Protein AF-A0AA88J1E0-F1 (afdb_monomer)

Structure (mmCIF, N/CA/C/O backbone):
data_AF-A0AA88J1E0-F1
#
_entry.id   AF-A0AA88J1E0-F1
#
loop_
_atom_site.group_PDB
_atom_site.id
_atom_site.type_symbol
_atom_site.label_atom_id
_atom_site.label_alt_id
_atom_site.label_comp_id
_atom_site.label_asym_id
_atom_site.label_entity_id
_atom_site.label_seq_id
_atom_site.pdbx_PDB_ins_code
_atom_site.Cartn_x
_atom_site.Cartn_y
_atom_site.Cartn_z
_atom_site.occupancy
_atom_site.B_iso_or_equiv
_atom_site.auth_seq_id
_atom_site.auth_comp_id
_atom_site.auth_asym_id
_atom_site.auth_atom_id
_atom_site.pdbx_PDB_model_num
ATOM 1 N N . MET A 1 1 ? 2.832 0.614 3.273 1.00 58.69 1 MET A N 1
ATOM 2 C CA . MET A 1 1 ? 3.955 1.486 3.681 1.00 58.69 1 MET A CA 1
ATOM 3 C C . MET A 1 1 ? 5.310 0.876 3.362 1.00 58.69 1 MET A C 1
ATOM 5 O O . MET A 1 1 ? 5.961 1.464 2.529 1.00 58.69 1 MET A O 1
ATOM 9 N N . ALA A 1 2 ? 5.710 -0.305 3.855 1.00 73.25 2 ALA A N 1
ATOM 10 C CA . ALA A 1 2 ? 6.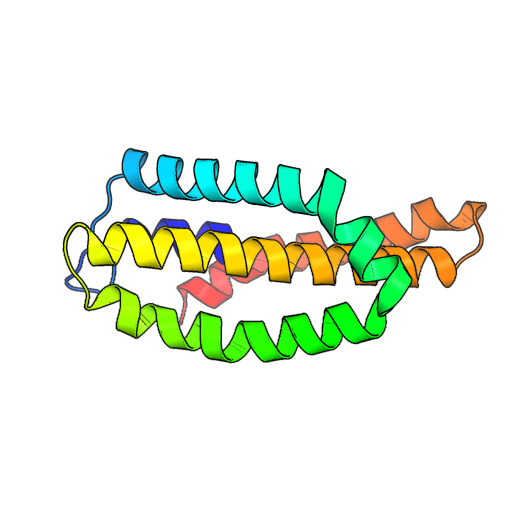950 -0.940 3.352 1.00 73.25 2 ALA A CA 1
ATOM 11 C C . ALA A 1 2 ? 6.954 -1.111 1.816 1.00 73.25 2 ALA A C 1
ATOM 13 O O . ALA A 1 2 ? 7.976 -0.946 1.165 1.00 73.25 2 ALA A O 1
ATOM 14 N N . TYR A 1 3 ? 5.771 -1.344 1.238 1.00 78.88 3 TYR A N 1
ATOM 15 C CA . TYR A 1 3 ? 5.568 -1.389 -0.206 1.00 78.88 3 TYR A CA 1
ATOM 16 C C . TYR A 1 3 ? 6.084 -0.151 -0.962 1.00 78.88 3 TYR A C 1
ATOM 18 O O . TYR A 1 3 ? 6.673 -0.349 -2.007 1.00 78.88 3 TYR A O 1
ATOM 26 N N . SER A 1 4 ? 5.906 1.092 -0.488 1.00 74.25 4 SER A N 1
ATOM 27 C CA . SER A 1 4 ? 6.342 2.276 -1.260 1.00 74.25 4 SER A CA 1
ATOM 28 C C . SER A 1 4 ? 7.863 2.379 -1.348 1.00 74.25 4 SER A C 1
ATOM 30 O O . SER A 1 4 ? 8.396 2.679 -2.413 1.00 74.25 4 SER A O 1
ATOM 32 N N . GLU A 1 5 ? 8.551 2.064 -0.251 1.00 78.75 5 GLU A N 1
ATOM 33 C CA . GLU A 1 5 ? 10.015 2.039 -0.196 1.00 78.75 5 GLU A CA 1
ATOM 34 C C . GLU A 1 5 ? 10.568 0.913 -1.077 1.00 78.75 5 GLU A C 1
ATOM 36 O O . GLU A 1 5 ? 11.393 1.147 -1.957 1.00 78.75 5 GLU A O 1
ATOM 41 N N . ILE A 1 6 ? 10.049 -0.308 -0.901 1.00 82.38 6 ILE A N 1
ATOM 42 C CA . ILE A 1 6 ? 10.498 -1.492 -1.646 1.00 82.38 6 ILE A CA 1
ATOM 43 C C . ILE A 1 6 ? 10.166 -1.357 -3.135 1.00 82.38 6 ILE A C 1
ATOM 45 O O . ILE A 1 6 ? 11.002 -1.676 -3.973 1.00 82.38 6 ILE A O 1
ATOM 49 N N . PHE A 1 7 ? 8.981 -0.847 -3.478 1.00 84.75 7 PHE A N 1
ATOM 50 C CA . PHE A 1 7 ? 8.582 -0.596 -4.862 1.00 84.75 7 PHE A CA 1
ATOM 51 C C . PHE A 1 7 ? 9.535 0.380 -5.543 1.00 84.75 7 PHE A C 1
ATOM 53 O O . PHE A 1 7 ? 9.981 0.107 -6.652 1.00 84.75 7 PHE A O 1
ATOM 60 N N . SER A 1 8 ? 9.879 1.485 -4.876 1.00 84.00 8 SER A N 1
ATOM 61 C CA . SER A 1 8 ? 10.786 2.488 -5.440 1.00 84.00 8 SER A CA 1
ATOM 62 C C . SER A 1 8 ? 12.183 1.906 -5.662 1.00 84.00 8 SER A C 1
ATOM 64 O O . SER A 1 8 ? 12.750 2.063 -6.741 1.00 84.00 8 SER A O 1
ATOM 66 N N . LEU A 1 9 ? 12.708 1.157 -4.685 1.00 85.56 9 LEU A N 1
ATOM 67 C CA . LEU A 1 9 ? 13.999 0.470 -4.806 1.00 85.56 9 LEU A CA 1
ATOM 68 C C . LEU A 1 9 ? 14.000 -0.567 -5.939 1.00 85.56 9 LEU A C 1
ATOM 70 O O . LEU A 1 9 ? 14.932 -0.620 -6.742 1.00 85.56 9 LEU A O 1
ATOM 74 N N . TRP A 1 10 ? 12.947 -1.376 -6.032 1.00 87.12 10 TRP A N 1
ATOM 75 C CA . TRP A 1 10 ? 12.804 -2.402 -7.061 1.00 87.12 10 TRP A CA 1
ATOM 76 C C . TRP A 1 10 ? 12.613 -1.807 -8.465 1.00 87.12 10 TRP A C 1
ATOM 78 O O . TRP A 1 10 ? 13.216 -2.286 -9.426 1.00 87.12 10 TRP A O 1
ATOM 88 N N . ALA A 1 11 ? 11.834 -0.733 -8.599 1.00 84.69 11 ALA A N 1
ATOM 89 C CA . ALA A 1 11 ? 11.588 -0.082 -9.882 1.00 84.69 11 ALA A CA 1
ATOM 90 C C . ALA A 1 11 ? 12.865 0.559 -10.455 1.00 84.69 11 ALA A C 1
ATOM 92 O O . ALA A 1 11 ? 13.149 0.402 -11.643 1.00 84.69 11 ALA A O 1
ATOM 93 N N . VAL A 1 12 ? 13.676 1.205 -9.610 1.00 8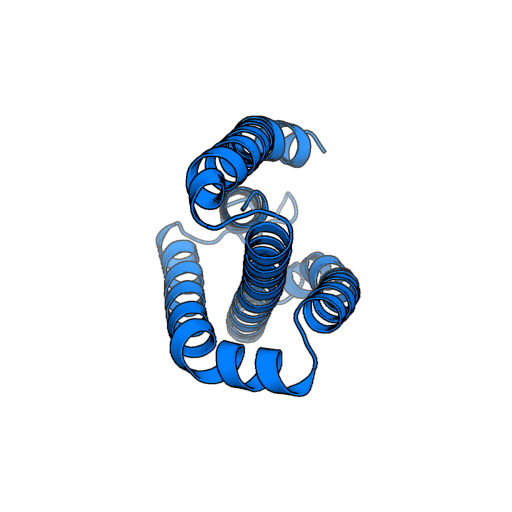6.44 12 VAL A N 1
ATOM 94 C CA . VAL A 1 12 ? 14.969 1.786 -10.020 1.00 86.44 12 VAL A CA 1
ATOM 95 C C . VAL A 1 12 ? 16.031 0.707 -10.282 1.00 86.44 12 VAL A C 1
ATOM 97 O O . VAL A 1 12 ? 16.963 0.920 -11.061 1.00 86.44 12 VAL A O 1
ATOM 100 N N . SER A 1 13 ? 15.904 -0.476 -9.672 1.00 84.56 13 SER A N 1
ATOM 101 C CA . SER A 1 13 ? 16.906 -1.540 -9.792 1.00 84.56 13 SER A CA 1
ATOM 102 C C . SER A 1 13 ? 17.117 -2.006 -11.244 1.00 84.56 13 SER A C 1
ATOM 104 O O . SER A 1 13 ? 16.161 -2.087 -12.022 1.00 84.56 13 SER A O 1
ATOM 106 N N . PRO A 1 14 ? 18.360 -2.361 -11.636 1.00 81.94 14 PRO A N 1
ATOM 107 C CA . PRO A 1 14 ? 18.648 -2.838 -12.982 1.00 81.94 14 PRO A CA 1
ATOM 108 C C . PRO A 1 14 ? 17.855 -4.093 -13.364 1.00 81.94 14 PRO A C 1
ATOM 110 O O . PRO A 1 14 ? 17.727 -5.017 -12.559 1.00 81.94 14 PRO A O 1
ATOM 113 N N . LYS A 1 15 ? 17.456 -4.207 -14.638 1.00 80.19 15 LYS A N 1
ATOM 114 C CA . LYS A 1 15 ? 16.804 -5.416 -15.188 1.00 80.19 15 LYS A CA 1
ATOM 115 C C . LYS A 1 15 ? 17.587 -6.710 -14.953 1.00 80.19 15 LYS A C 1
ATOM 117 O O . LYS A 1 15 ? 16.987 -7.767 -14.797 1.00 80.19 15 LYS A O 1
ATOM 122 N N . LYS A 1 16 ? 18.922 -6.633 -14.858 1.00 77.44 16 LYS A N 1
ATOM 123 C CA . LYS A 1 16 ? 19.793 -7.776 -14.518 1.00 77.44 16 LYS A CA 1
ATOM 124 C C . LYS A 1 16 ? 19.443 -8.416 -13.164 1.00 77.44 16 LYS A C 1
ATOM 126 O O . LYS A 1 16 ? 19.656 -9.610 -12.997 1.00 77.44 16 LYS A O 1
ATOM 131 N N . PHE A 1 17 ? 18.907 -7.635 -12.228 1.00 77.94 17 PHE A N 1
ATOM 132 C CA . PHE A 1 17 ? 18.480 -8.084 -10.901 1.00 77.94 17 PHE A CA 1
ATOM 133 C C . PHE A 1 17 ? 16.952 -8.247 -10.795 1.00 77.94 17 PHE A C 1
ATOM 135 O O . PHE A 1 17 ? 16.426 -8.348 -9.694 1.00 77.94 17 PHE A O 1
ATOM 142 N N . GLY A 1 18 ? 16.225 -8.253 -11.921 1.00 75.81 18 GLY A N 1
ATOM 143 C CA . GLY A 1 18 ? 14.761 -8.377 -11.938 1.00 75.81 18 GLY A CA 1
ATOM 144 C C . GLY A 1 18 ? 13.996 -7.084 -11.622 1.00 75.81 18 GLY A C 1
ATOM 145 O O . GLY A 1 18 ? 12.793 -7.146 -11.370 1.00 75.81 18 GLY A O 1
ATOM 146 N N . GLY A 1 19 ? 14.674 -5.930 -11.623 1.00 81.88 19 GLY A N 1
ATOM 147 C CA . GLY A 1 19 ? 14.050 -4.605 -11.523 1.00 81.88 19 GLY A CA 1
ATOM 148 C C . GLY A 1 19 ? 13.605 -4.043 -12.878 1.00 81.88 19 GLY A C 1
ATOM 149 O O . GLY A 1 19 ? 13.768 -4.685 -13.918 1.00 81.88 19 GLY A O 1
ATOM 150 N N . LEU A 1 20 ? 13.045 -2.831 -12.885 1.00 83.31 20 LEU A N 1
ATOM 151 C CA . LEU A 1 20 ? 12.488 -2.220 -14.102 1.00 83.31 20 LEU A CA 1
ATOM 152 C C . LEU A 1 20 ? 13.470 -1.304 -14.850 1.00 83.31 20 LEU A C 1
ATOM 154 O O . LEU A 1 20 ? 13.225 -0.979 -16.015 1.00 83.31 20 LEU A O 1
ATOM 158 N N . SER A 1 21 ? 14.597 -0.935 -14.229 1.00 84.44 21 SER A N 1
ATOM 159 C CA . SER A 1 21 ? 15.514 0.108 -14.718 1.00 84.44 21 SER A CA 1
ATOM 160 C C . SER A 1 21 ? 14.816 1.447 -14.986 1.00 84.44 21 SER A C 1
ATOM 162 O O . SER A 1 21 ? 15.143 2.127 -15.957 1.00 84.44 21 SER A O 1
ATOM 164 N N . PHE A 1 22 ? 13.834 1.808 -14.158 1.00 85.94 22 PHE A N 1
ATOM 165 C CA . PHE A 1 22 ? 13.145 3.095 -14.255 1.00 85.94 22 PHE A CA 1
ATOM 166 C C . PHE A 1 22 ? 14.020 4.234 -13.738 1.00 85.94 22 PHE A C 1
ATOM 168 O O . PHE A 1 22 ? 14.841 4.047 -12.834 1.00 85.94 22 PHE A O 1
ATOM 175 N N . SER A 1 23 ? 13.825 5.427 -14.298 1.00 88.19 23 SER A N 1
ATOM 176 C CA . SER A 1 23 ? 14.388 6.640 -13.717 1.00 88.19 23 SER A CA 1
ATOM 177 C C . SER A 1 23 ? 13.636 7.016 -12.435 1.00 88.19 23 SER A C 1
ATOM 179 O O . SER A 1 23 ? 12.513 6.572 -12.181 1.00 88.19 23 SER A O 1
ATOM 181 N N . THR A 1 24 ? 14.238 7.870 -11.611 1.00 86.44 24 THR A N 1
ATOM 182 C CA . THR A 1 24 ? 13.561 8.428 -10.431 1.00 86.44 24 THR A CA 1
ATOM 183 C C . THR A 1 24 ? 12.331 9.257 -10.805 1.00 86.44 24 THR A C 1
ATOM 185 O O . THR A 1 24 ? 11.390 9.338 -10.019 1.00 86.44 24 THR A O 1
ATOM 188 N N . GLU A 1 25 ? 12.326 9.845 -12.003 1.00 88.38 25 GLU A N 1
ATOM 189 C CA . GLU A 1 25 ? 11.205 10.616 -12.548 1.00 88.38 25 GLU A CA 1
ATOM 190 C C . GLU A 1 25 ? 10.023 9.696 -12.878 1.00 88.38 25 GLU A C 1
ATOM 192 O O . GLU A 1 25 ? 8.913 9.950 -12.413 1.00 88.38 25 GLU A O 1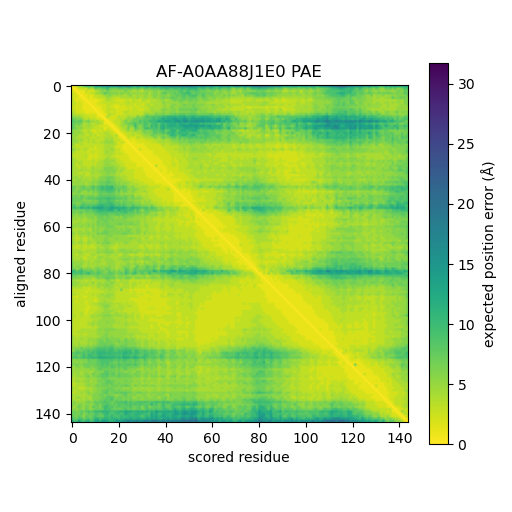
ATOM 197 N N . ASP A 1 26 ? 10.276 8.573 -13.560 1.00 87.31 26 ASP A N 1
ATOM 198 C CA . ASP A 1 26 ? 9.243 7.579 -13.898 1.00 87.31 26 ASP A CA 1
ATOM 199 C C . ASP A 1 26 ? 8.596 6.987 -12.634 1.00 87.31 26 ASP A C 1
ATOM 201 O O . ASP A 1 26 ? 7.381 6.811 -12.546 1.00 87.31 26 ASP A O 1
ATOM 205 N N . VAL A 1 27 ? 9.407 6.693 -11.612 1.00 87.69 27 VAL A N 1
ATOM 206 C CA . VAL A 1 27 ? 8.909 6.198 -10.319 1.00 87.69 27 VAL A CA 1
ATOM 207 C C . VAL A 1 27 ? 8.055 7.257 -9.624 1.00 87.69 27 VAL A C 1
ATOM 209 O O . VAL A 1 27 ? 6.988 6.940 -9.089 1.00 87.69 27 VAL A O 1
ATOM 212 N N . GLY A 1 28 ? 8.499 8.516 -9.664 1.00 88.19 28 GLY A N 1
ATOM 213 C CA . GLY A 1 28 ? 7.750 9.658 -9.151 1.00 88.19 28 GLY A CA 1
ATOM 214 C C . GLY A 1 28 ? 6.390 9.820 -9.832 1.00 88.19 28 GLY A C 1
ATOM 215 O O . GLY A 1 28 ? 5.394 10.036 -9.143 1.00 88.19 28 GLY A O 1
ATOM 216 N N . GLU A 1 29 ? 6.322 9.641 -11.152 1.00 90.56 29 GLU A N 1
ATOM 217 C CA . GLU A 1 29 ? 5.072 9.690 -11.915 1.00 90.56 29 GLU A CA 1
ATOM 218 C C . GLU A 1 29 ? 4.090 8.600 -11.457 1.00 90.56 29 GLU A C 1
ATOM 220 O O . GLU A 1 29 ? 2.944 8.899 -11.111 1.00 90.56 29 GLU A O 1
ATOM 225 N N . VAL A 1 30 ? 4.548 7.346 -11.356 1.00 89.56 30 VAL A N 1
ATOM 226 C CA . VAL A 1 30 ? 3.707 6.222 -10.904 1.00 89.56 30 VAL A CA 1
ATOM 227 C C . VAL A 1 30 ? 3.174 6.457 -9.488 1.00 89.56 30 VAL A C 1
ATOM 229 O O . VAL A 1 30 ? 1.997 6.205 -9.198 1.00 89.56 30 VAL A O 1
ATOM 232 N N . LEU A 1 31 ? 4.024 6.960 -8.589 1.00 88.69 31 LEU A N 1
ATOM 233 C CA . LEU A 1 31 ? 3.645 7.302 -7.218 1.00 88.69 31 LEU A CA 1
ATOM 234 C C . LEU A 1 31 ? 2.646 8.464 -7.177 1.00 88.69 31 LEU A C 1
ATOM 236 O O . LEU A 1 31 ? 1.692 8.403 -6.401 1.00 88.69 31 LEU A O 1
ATOM 240 N N . ALA A 1 32 ? 2.816 9.484 -8.020 1.00 91.31 32 ALA A N 1
ATOM 241 C CA . ALA A 1 32 ? 1.911 10.626 -8.103 1.00 91.31 32 ALA A CA 1
ATOM 242 C C . ALA A 1 32 ? 0.521 10.216 -8.612 1.00 91.31 32 ALA A C 1
ATOM 244 O O . ALA A 1 32 ? -0.485 10.553 -7.983 1.00 91.31 32 ALA A O 1
ATOM 245 N N . ILE A 1 33 ? 0.456 9.418 -9.686 1.00 90.25 33 ILE A N 1
ATOM 246 C CA . ILE A 1 33 ? -0.798 8.854 -10.214 1.00 90.25 33 ILE A CA 1
ATOM 247 C C . ILE A 1 33 ? -1.483 8.001 -9.141 1.00 90.25 33 ILE A C 1
ATOM 249 O O . ILE A 1 33 ? -2.680 8.149 -8.880 1.00 90.25 33 ILE A O 1
ATOM 253 N N . SER A 1 34 ? -0.711 7.145 -8.464 1.00 89.75 34 SER A N 1
ATOM 254 C CA . SER A 1 34 ? -1.210 6.307 -7.369 1.00 89.75 34 SER A CA 1
ATOM 255 C C . SER A 1 34 ? -1.743 7.137 -6.199 1.00 89.75 34 SER A C 1
ATOM 257 O O . SER A 1 34 ? -2.799 6.818 -5.651 1.00 89.75 34 SER A O 1
ATOM 259 N N . GLY A 1 35 ? -1.046 8.213 -5.833 1.00 89.31 35 GLY A N 1
ATOM 260 C CA . GLY A 1 35 ? -1.446 9.137 -4.776 1.00 89.31 35 GLY A CA 1
ATOM 261 C C . GLY A 1 35 ? -2.740 9.874 -5.111 1.00 89.31 35 GLY A C 1
ATOM 262 O O . GLY A 1 35 ? -3.652 9.913 -4.286 1.00 89.31 35 GLY A O 1
ATOM 263 N N . PHE A 1 36 ? -2.868 10.388 -6.335 1.00 90.69 36 PHE A N 1
ATOM 264 C CA . PHE A 1 36 ? -4.096 11.037 -6.791 1.00 90.69 36 PHE A CA 1
ATOM 265 C C . PHE A 1 36 ? -5.284 10.065 -6.814 1.00 90.69 36 PHE A C 1
ATOM 267 O O . PHE A 1 36 ? -6.348 10.373 -6.276 1.00 90.69 36 PHE A O 1
ATOM 274 N N . GLY A 1 37 ? -5.095 8.857 -7.359 1.00 88.94 37 GLY A N 1
ATOM 275 C CA . GLY A 1 37 ? -6.131 7.821 -7.363 1.00 88.94 37 GLY A CA 1
ATOM 276 C C . GLY A 1 37 ? -6.581 7.435 -5.951 1.00 88.94 37 GLY A C 1
ATOM 277 O O . GLY A 1 37 ? -7.774 7.269 -5.693 1.00 88.94 37 GLY A O 1
ATOM 278 N N . LEU A 1 38 ? -5.636 7.364 -5.011 1.00 89.75 38 LEU A N 1
ATOM 279 C CA . LEU A 1 38 ? -5.924 7.114 -3.604 1.00 89.75 38 LEU A CA 1
ATOM 280 C C . LEU A 1 38 ? -6.739 8.246 -2.965 1.00 89.75 38 LEU A C 1
ATOM 282 O O . LEU A 1 38 ? -7.685 7.952 -2.238 1.00 89.75 38 LEU A O 1
ATOM 286 N N . LEU A 1 39 ? -6.424 9.513 -3.251 1.00 90.56 39 LEU A N 1
ATOM 287 C CA . LEU A 1 39 ? -7.196 10.655 -2.749 1.00 90.56 39 LEU A CA 1
ATOM 288 C C . LEU A 1 39 ? -8.656 10.589 -3.209 1.00 90.56 39 LEU A C 1
ATOM 290 O O . LEU A 1 39 ? -9.565 10.664 -2.384 1.00 90.56 39 LEU A O 1
ATOM 294 N N . VAL A 1 40 ? -8.887 10.369 -4.507 1.00 90.38 40 VAL A N 1
ATOM 295 C CA . VAL A 1 40 ? -10.243 10.253 -5.069 1.00 90.38 40 VAL A CA 1
ATOM 296 C C . VAL A 1 40 ? -10.999 9.081 -4.441 1.00 90.38 40 VAL A C 1
ATOM 298 O O . VAL A 1 40 ? -12.148 9.228 -4.017 1.00 90.38 40 VAL A O 1
ATOM 301 N N . PHE A 1 41 ? -10.352 7.917 -4.332 1.00 90.38 41 PHE A N 1
ATOM 302 C CA . PHE A 1 41 ? -10.961 6.740 -3.722 1.00 90.38 41 PHE A CA 1
ATOM 303 C C . PHE A 1 41 ? -11.344 6.985 -2.258 1.00 90.38 41 PHE A C 1
ATOM 305 O O . PHE A 1 41 ? -12.464 6.676 -1.856 1.00 90.38 41 PHE A O 1
ATOM 312 N N . GLN A 1 42 ? -10.441 7.560 -1.466 1.00 87.06 42 GLN A N 1
ATOM 313 C CA . GLN A 1 42 ? -10.647 7.747 -0.035 1.00 87.06 42 GLN A CA 1
ATOM 314 C C . GLN A 1 42 ? -11.719 8.800 0.266 1.00 87.06 42 GLN A C 1
ATOM 316 O O . GLN A 1 42 ? -12.532 8.606 1.168 1.00 87.06 42 GLN A O 1
ATOM 321 N N . SER A 1 43 ? -11.736 9.906 -0.483 1.00 86.88 43 SER A N 1
ATOM 322 C CA . SER A 1 43 ? -12.701 10.989 -0.279 1.00 86.88 43 SER A CA 1
ATOM 323 C C . SER A 1 43 ? -14.100 10.626 -0.764 1.00 86.88 43 SER A C 1
ATOM 325 O O . SER A 1 43 ? -15.081 10.991 -0.118 1.00 86.88 43 SER A O 1
ATOM 327 N N . CYS A 1 44 ? -14.205 9.914 -1.889 1.00 90.19 44 CYS A N 1
ATOM 328 C CA . CYS A 1 44 ? -15.492 9.635 -2.513 1.00 90.19 44 CYS A CA 1
ATOM 329 C C . CYS A 1 44 ? -15.958 8.206 -2.257 1.00 90.19 44 CYS A C 1
ATOM 331 O O . CYS A 1 44 ? -17.022 8.030 -1.686 1.00 90.19 44 CYS A O 1
ATOM 333 N N . LEU A 1 45 ? -15.198 7.187 -2.664 1.00 87.12 45 LEU A N 1
ATOM 334 C CA . LEU A 1 45 ? -15.680 5.802 -2.742 1.00 87.12 45 LEU A CA 1
ATOM 335 C C . LEU A 1 45 ? -15.662 5.063 -1.401 1.00 87.12 45 LEU A C 1
ATOM 337 O O . LEU A 1 45 ? -16.628 4.371 -1.075 1.00 87.12 45 LEU A O 1
ATOM 341 N N . TYR A 1 46 ? -14.593 5.207 -0.617 1.00 87.81 46 TYR A N 1
ATOM 342 C CA . TYR A 1 46 ? -14.410 4.449 0.621 1.00 87.81 46 TYR A CA 1
ATOM 343 C C . TYR A 1 46 ? -15.582 4.598 1.617 1.0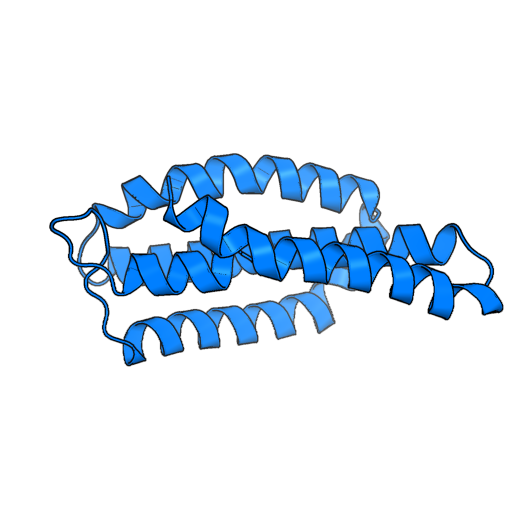0 87.81 46 TYR A C 1
ATOM 345 O O . TYR A 1 46 ? -16.053 3.570 2.106 1.00 87.81 46 TYR A O 1
ATOM 353 N N . PRO A 1 47 ? -16.134 5.804 1.882 1.00 87.56 47 PRO A N 1
ATOM 354 C CA . PRO A 1 47 ? -17.281 5.959 2.779 1.00 87.56 47 PRO A CA 1
ATOM 355 C C . PRO A 1 47 ? -18.533 5.209 2.309 1.00 87.56 47 PRO A C 1
ATOM 357 O O . PRO A 1 47 ? -19.265 4.667 3.136 1.00 87.56 47 PRO A O 1
ATOM 360 N N . TYR A 1 48 ? -18.793 5.152 0.997 1.00 88.44 48 TYR A N 1
ATOM 361 C CA . TYR A 1 48 ? -19.931 4.393 0.466 1.00 88.44 48 TYR A CA 1
ATOM 362 C C . TYR A 1 48 ? -19.715 2.890 0.634 1.00 88.44 48 TYR A C 1
ATOM 364 O O . TYR A 1 48 ? -20.615 2.189 1.093 1.00 88.44 48 TYR A O 1
ATOM 372 N N . VAL A 1 49 ? -18.517 2.396 0.309 1.00 86.44 49 VAL A N 1
ATOM 373 C CA . VAL A 1 49 ? -18.190 0.968 0.428 1.00 86.44 49 VAL A CA 1
ATOM 374 C C . VAL A 1 49 ? -18.212 0.522 1.896 1.00 86.44 49 VAL A C 1
ATOM 376 O O . VAL A 1 49 ? -18.769 -0.532 2.203 1.00 86.44 49 VAL A O 1
ATOM 379 N N . GLU A 1 50 ? -17.681 1.332 2.820 1.00 89.62 50 GLU A N 1
ATOM 380 C CA . GLU A 1 50 ? -17.701 1.040 4.263 1.00 89.62 50 GLU A CA 1
ATOM 381 C C . GLU A 1 50 ? -19.116 0.941 4.817 1.00 89.62 50 GLU A C 1
ATOM 383 O O . GLU A 1 50 ? -19.402 -0.006 5.548 1.00 89.62 50 GLU A O 1
ATOM 388 N N . ARG A 1 51 ? -20.024 1.830 4.404 1.00 87.12 51 ARG A N 1
ATOM 389 C CA . ARG A 1 51 ? -21.429 1.777 4.829 1.00 87.12 51 ARG A CA 1
ATOM 390 C C . ARG A 1 51 ? -22.165 0.534 4.334 1.00 87.12 51 ARG A C 1
ATOM 392 O O . ARG A 1 51 ? -23.074 0.073 5.016 1.00 87.12 51 ARG A O 1
ATOM 399 N N . LEU A 1 52 ? -21.798 0.007 3.166 1.00 88.75 52 LEU A N 1
ATOM 400 C CA . LEU A 1 52 ? -22.460 -1.155 2.567 1.00 88.75 52 LEU A CA 1
ATOM 401 C C . LEU A 1 52 ? -21.951 -2.486 3.129 1.00 88.75 52 LEU A C 1
ATOM 403 O O . LEU A 1 52 ? -22.745 -3.390 3.372 1.00 88.75 52 LEU A O 1
ATOM 407 N N . VAL A 1 53 ? -20.634 -2.627 3.303 1.00 86.75 53 VAL A N 1
ATOM 408 C CA . VAL A 1 53 ? -19.995 -3.932 3.569 1.00 86.75 53 VAL A CA 1
ATOM 409 C C . VAL A 1 53 ? -19.358 -4.003 4.965 1.00 86.75 53 VAL A C 1
ATOM 411 O O . VAL A 1 53 ? -19.095 -5.086 5.491 1.00 86.75 53 VAL A O 1
ATOM 414 N N . GLY A 1 54 ? -19.118 -2.853 5.595 1.00 89.25 54 GLY A N 1
ATOM 415 C CA . GLY A 1 54 ? -18.467 -2.745 6.893 1.00 89.25 54 GLY A CA 1
ATOM 416 C C . GLY A 1 54 ? -16.936 -2.899 6.844 1.00 89.25 54 GLY A C 1
ATOM 417 O O . GLY A 1 54 ? -16.370 -3.515 5.934 1.00 89.25 54 GLY A O 1
ATOM 418 N N . PRO A 1 55 ? -16.224 -2.383 7.863 1.00 88.38 55 PRO A N 1
ATOM 419 C CA . PRO A 1 55 ? -14.761 -2.289 7.855 1.00 88.38 55 PRO A CA 1
ATOM 420 C C . PRO A 1 55 ? -14.052 -3.651 7.946 1.00 88.38 55 PRO A C 1
ATOM 422 O O . PRO A 1 55 ? -12.965 -3.823 7.390 1.00 88.38 55 PRO A O 1
ATOM 425 N N . ILE A 1 56 ? -14.660 -4.643 8.608 1.00 89.94 56 ILE A N 1
ATOM 426 C CA . ILE A 1 56 ? -14.082 -5.992 8.756 1.00 89.94 56 ILE A CA 1
ATOM 427 C C . ILE A 1 56 ? -14.039 -6.711 7.407 1.00 89.94 56 ILE A C 1
ATOM 429 O O . ILE A 1 56 ? -13.008 -7.273 7.036 1.00 89.94 56 ILE A O 1
ATOM 433 N N . MET A 1 57 ? -15.147 -6.694 6.663 1.00 89.75 57 MET A N 1
ATOM 434 C CA . MET A 1 57 ? -15.239 -7.414 5.395 1.00 89.75 57 MET A CA 1
ATOM 435 C C . MET A 1 57 ? -14.360 -6.764 4.324 1.00 89.75 57 MET A C 1
ATOM 437 O O . MET A 1 57 ? -13.650 -7.474 3.618 1.00 89.75 57 MET A O 1
ATOM 441 N N . ILE A 1 58 ? -14.314 -5.426 4.274 1.00 89.69 58 ILE A N 1
ATOM 442 C CA . ILE A 1 58 ? -13.381 -4.683 3.411 1.00 89.69 58 ILE A CA 1
ATOM 443 C C . ILE A 1 58 ? -11.937 -5.086 3.701 1.00 89.69 58 ILE A C 1
ATOM 445 O O . ILE A 1 58 ? -11.174 -5.349 2.774 1.00 89.69 58 ILE A O 1
ATOM 449 N N . SER A 1 59 ? -11.569 -5.191 4.980 1.00 89.19 59 SER A N 1
ATOM 450 C CA . SER A 1 59 ? -10.209 -5.571 5.368 1.00 89.19 59 SER A CA 1
ATOM 451 C C . SER A 1 59 ? -9.874 -7.008 4.950 1.00 89.19 59 SER A C 1
ATOM 453 O O . SER A 1 59 ? -8.783 -7.265 4.442 1.00 89.19 59 SER A O 1
ATOM 455 N N . ARG A 1 60 ? -10.823 -7.944 5.101 1.00 90.38 60 ARG A N 1
ATOM 456 C CA . ARG A 1 60 ? -1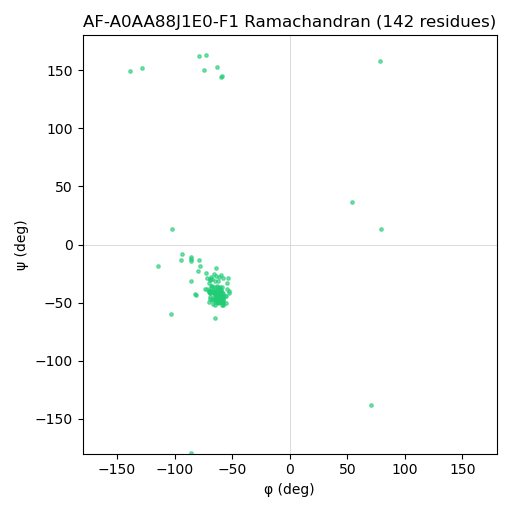0.666 -9.347 4.677 1.00 90.38 60 ARG A CA 1
ATOM 457 C C . ARG A 1 60 ? -10.530 -9.479 3.163 1.00 90.38 60 ARG A C 1
ATOM 459 O O . ARG A 1 60 ? -9.563 -10.072 2.695 1.00 90.38 60 ARG A O 1
ATOM 466 N N . ILE A 1 61 ? -11.461 -8.895 2.407 1.00 90.06 61 ILE A N 1
ATOM 467 C CA . ILE A 1 61 ? -11.433 -8.903 0.938 1.00 90.06 61 ILE A CA 1
ATOM 468 C C . ILE A 1 61 ? -10.145 -8.234 0.444 1.00 90.06 61 ILE A C 1
ATOM 470 O O . ILE A 1 61 ? -9.442 -8.790 -0.396 1.00 90.06 61 ILE A O 1
ATOM 474 N N . GLY A 1 62 ? -9.792 -7.079 1.015 1.00 89.81 62 GLY A N 1
ATOM 475 C CA . GLY A 1 62 ? -8.583 -6.346 0.659 1.00 89.81 62 GLY A CA 1
ATOM 476 C C . GLY A 1 62 ? -7.302 -7.146 0.894 1.00 89.81 62 GLY A C 1
ATOM 477 O O . GLY A 1 62 ? -6.391 -7.109 0.063 1.00 89.81 62 GLY A O 1
ATOM 478 N N . GLY A 1 63 ? -7.248 -7.906 1.991 1.00 88.62 63 GLY A N 1
ATOM 479 C CA . GLY A 1 63 ? -6.153 -8.825 2.288 1.00 88.62 63 GLY A CA 1
ATOM 480 C C . GLY A 1 63 ? -6.051 -9.952 1.262 1.00 88.62 63 GLY A C 1
ATOM 481 O O . GLY A 1 63 ? -4.981 -10.160 0.696 1.00 88.62 63 GLY A O 1
ATOM 482 N N . VAL A 1 64 ? -7.169 -10.620 0.960 1.00 93.44 64 VAL A N 1
ATOM 483 C CA . VAL A 1 64 ? -7.209 -11.729 -0.008 1.00 93.44 64 VAL A CA 1
ATOM 484 C C . VAL A 1 64 ? -6.821 -11.265 -1.410 1.00 93.44 64 VAL A C 1
ATOM 486 O O . VAL A 1 64 ? -6.003 -11.920 -2.042 1.00 93.44 64 VAL A O 1
ATOM 489 N N . ILE A 1 65 ? -7.335 -10.124 -1.883 1.00 92.19 65 ILE A N 1
ATOM 490 C CA . ILE A 1 65 ? -7.012 -9.579 -3.216 1.00 92.19 65 ILE A CA 1
ATOM 491 C C . ILE A 1 65 ? -5.560 -9.079 -3.287 1.00 92.19 65 ILE A C 1
ATOM 493 O O . ILE A 1 65 ? -4.931 -9.147 -4.343 1.00 92.19 65 ILE A O 1
ATOM 497 N N . SER A 1 66 ? -4.989 -8.611 -2.172 1.00 89.88 66 SER A N 1
ATOM 498 C CA . SER A 1 66 ? -3.593 -8.154 -2.155 1.00 89.88 66 SER A CA 1
ATOM 499 C C . SER A 1 66 ? -2.595 -9.281 -2.446 1.00 89.88 66 SER A C 1
ATOM 501 O O . SER A 1 66 ? -1.523 -8.989 -2.967 1.00 89.88 66 SER A O 1
ATOM 503 N N . ILE A 1 67 ? -2.929 -10.543 -2.148 1.00 90.56 67 ILE A N 1
ATOM 504 C CA . ILE A 1 67 ? -2.051 -11.701 -2.388 1.00 90.56 67 ILE A CA 1
ATOM 505 C C . ILE A 1 67 ? -1.792 -11.920 -3.890 1.00 90.56 67 ILE A C 1
ATOM 507 O O . ILE A 1 67 ? -0.643 -11.758 -4.302 1.00 90.56 67 ILE A O 1
ATOM 511 N N . PRO A 1 68 ? -2.802 -12.218 -4.738 1.00 92.25 68 PRO A N 1
ATOM 512 C CA . PRO A 1 68 ? -2.580 -12.419 -6.168 1.00 92.25 68 PRO A CA 1
ATOM 513 C C . PRO A 1 68 ? -2.046 -11.154 -6.841 1.00 92.25 68 PRO A C 1
ATOM 515 O O . PRO A 1 68 ? -1.246 -11.248 -7.769 1.00 92.25 68 PRO A O 1
ATOM 518 N N . LEU A 1 69 ? -2.427 -9.969 -6.347 1.00 91.06 69 LEU A N 1
ATOM 519 C CA . LEU A 1 69 ? -1.889 -8.713 -6.850 1.00 91.06 69 LEU A CA 1
ATOM 520 C C . LEU A 1 69 ? -0.375 -8.630 -6.635 1.00 91.06 69 LEU A C 1
ATOM 522 O O . LEU A 1 69 ? 0.343 -8.356 -7.589 1.00 91.06 69 LEU A O 1
ATOM 526 N N . LEU A 1 70 ? 0.128 -8.901 -5.427 1.00 88.50 70 LEU A N 1
ATOM 527 C CA . LEU A 1 70 ? 1.570 -8.903 -5.153 1.00 88.50 70 LEU A CA 1
ATOM 528 C C . LEU A 1 70 ? 2.296 -10.016 -5.919 1.00 88.50 70 LEU A C 1
ATOM 530 O O . LEU A 1 70 ? 3.363 -9.773 -6.476 1.00 88.50 70 LEU A O 1
ATOM 534 N N . SER A 1 71 ? 1.689 -11.199 -6.039 1.00 87.94 71 SER A N 1
ATOM 535 C CA . SER A 1 71 ? 2.231 -12.292 -6.855 1.00 87.94 71 SER A CA 1
ATOM 536 C C . SER A 1 71 ? 2.303 -11.958 -8.349 1.00 87.94 71 SER A C 1
ATOM 538 O O . SER A 1 71 ? 3.077 -12.588 -9.061 1.00 87.94 71 SER A O 1
ATOM 540 N N . SER A 1 72 ? 1.537 -10.973 -8.833 1.00 89.75 72 SER A N 1
ATOM 541 C CA . SER A 1 72 ? 1.573 -10.545 -10.237 1.00 89.75 72 SER A CA 1
ATOM 542 C C . SER A 1 72 ? 2.777 -9.656 -10.591 1.00 89.75 72 SER A C 1
ATOM 544 O O . SER A 1 72 ? 3.135 -9.575 -11.764 1.00 89.75 72 SER A O 1
ATOM 546 N N . TYR A 1 73 ? 3.454 -9.038 -9.611 1.00 86.25 73 TYR A N 1
ATOM 547 C CA . TYR A 1 73 ? 4.553 -8.082 -9.857 1.00 86.25 73 TYR A CA 1
ATOM 548 C C . TYR A 1 73 ? 5.735 -8.666 -10.645 1.00 86.25 73 TYR A C 1
ATOM 550 O O . TYR A 1 73 ? 6.178 -8.005 -11.586 1.00 86.25 73 TYR A O 1
ATOM 558 N N . PRO A 1 74 ? 6.219 -9.893 -10.362 1.00 85.50 74 PRO A N 1
ATOM 559 C CA . PRO A 1 74 ? 7.256 -10.524 -11.177 1.00 85.50 74 PRO A CA 1
ATOM 560 C C . PRO A 1 74 ? 6.848 -10.692 -12.645 1.00 85.50 74 PRO A C 1
ATOM 562 O O . PRO A 1 74 ? 7.665 -10.492 -13.535 1.00 85.50 74 PRO A O 1
ATOM 565 N N . PHE A 1 75 ? 5.576 -11.001 -12.916 1.00 85.69 75 PHE A N 1
ATOM 566 C CA . PHE A 1 75 ? 5.066 -11.136 -14.284 1.00 85.69 75 PHE A CA 1
ATOM 567 C C . PHE A 1 75 ? 4.946 -9.780 -14.979 1.00 85.69 75 PHE A C 1
ATOM 569 O O . PHE A 1 75 ? 5.267 -9.665 -16.159 1.00 85.69 75 PHE A O 1
ATOM 576 N N . ILE A 1 76 ? 4.538 -8.738 -14.246 1.00 86.12 76 ILE A N 1
ATOM 577 C CA . ILE A 1 76 ? 4.530 -7.363 -14.761 1.00 86.12 76 ILE A CA 1
ATOM 578 C C . ILE A 1 76 ? 5.955 -6.946 -15.144 1.00 86.12 76 ILE A C 1
ATOM 580 O O . ILE A 1 76 ? 6.139 -6.348 -16.198 1.00 86.12 76 ILE A O 1
ATOM 584 N N . ALA A 1 77 ? 6.966 -7.340 -14.362 1.00 83.88 77 ALA A N 1
ATOM 585 C CA . ALA A 1 77 ? 8.379 -7.067 -14.639 1.00 83.88 77 ALA A CA 1
ATOM 586 C C . ALA A 1 77 ? 8.888 -7.645 -15.970 1.00 83.88 77 ALA A C 1
ATOM 588 O O . ALA A 1 77 ? 9.845 -7.127 -16.542 1.00 83.88 77 ALA A O 1
ATOM 589 N N . MET A 1 78 ? 8.259 -8.716 -16.466 1.00 84.62 78 MET A N 1
ATOM 590 C CA . MET A 1 78 ? 8.615 -9.348 -17.741 1.00 84.62 78 MET A CA 1
ATOM 591 C C . MET A 1 78 ? 8.073 -8.585 -18.958 1.00 84.62 78 MET A C 1
ATOM 593 O O . MET A 1 78 ? 8.478 -8.864 -20.086 1.00 84.62 78 MET A O 1
ATOM 597 N N . LEU A 1 79 ? 7.153 -7.639 -18.755 1.00 85.69 79 LEU A N 1
ATOM 598 C CA . LEU A 1 79 ? 6.610 -6.799 -19.819 1.00 85.69 79 LEU A CA 1
ATOM 599 C C . LEU A 1 79 ? 7.582 -5.666 -20.179 1.00 85.69 79 LEU A C 1
ATOM 601 O O . LEU A 1 79 ? 8.473 -5.293 -19.417 1.00 85.69 79 LEU A O 1
ATOM 605 N N . SER A 1 80 ? 7.379 -5.061 -21.348 1.00 84.38 80 SER A N 1
ATOM 606 C CA . SER A 1 80 ? 8.205 -3.950 -21.829 1.00 84.38 80 SER A CA 1
ATOM 607 C C . SER A 1 80 ? 7.375 -2.856 -22.491 1.00 84.38 80 SER A C 1
ATOM 609 O O . SER A 1 80 ? 6.359 -3.138 -23.122 1.00 84.38 80 SER A O 1
ATOM 611 N N . GLY A 1 81 ? 7.841 -1.609 -22.405 1.00 86.00 81 GLY A N 1
ATOM 612 C CA . GLY A 1 81 ? 7.211 -0.469 -23.074 1.00 86.00 81 GLY A CA 1
ATOM 613 C C . GLY A 1 81 ? 5.872 -0.074 -22.446 1.00 86.00 81 GLY A C 1
ATOM 614 O O . GLY A 1 81 ? 5.730 -0.053 -21.225 1.00 86.00 81 GLY A O 1
ATOM 615 N N . VAL A 1 82 ? 4.884 0.241 -23.287 1.00 84.62 82 VAL A N 1
ATOM 616 C CA . VAL A 1 82 ? 3.587 0.800 -22.858 1.00 84.62 82 VAL A CA 1
ATOM 617 C C . VAL A 1 82 ? 2.794 -0.168 -21.978 1.00 84.62 82 VAL A C 1
ATOM 619 O O . VAL A 1 82 ? 2.156 0.262 -21.020 1.00 84.62 82 VAL A O 1
ATOM 622 N N . SER A 1 83 ? 2.849 -1.476 -22.253 1.00 85.75 83 SER A N 1
ATOM 623 C CA . SER A 1 83 ? 2.140 -2.466 -21.435 1.00 85.75 83 SER A CA 1
ATOM 624 C C . SER A 1 83 ? 2.687 -2.502 -20.009 1.00 85.75 83 SER A C 1
ATOM 626 O O . SER A 1 83 ? 1.906 -2.502 -19.064 1.00 85.75 83 SER A O 1
ATOM 628 N N . LEU A 1 84 ? 4.014 -2.461 -19.842 1.00 87.12 84 LEU A N 1
ATOM 629 C CA . LEU A 1 84 ? 4.644 -2.385 -18.523 1.00 87.12 84 LEU A CA 1
ATOM 630 C C . LEU A 1 84 ? 4.169 -1.140 -17.767 1.00 87.12 84 LEU A C 1
ATOM 632 O O . LEU A 1 84 ? 3.705 -1.262 -16.637 1.00 87.12 84 LEU A O 1
ATOM 636 N N . TRP A 1 85 ? 4.241 0.032 -18.405 1.00 86.25 85 TRP A N 1
ATOM 637 C CA . TRP A 1 85 ? 3.829 1.300 -17.797 1.00 86.25 85 TRP A CA 1
ATOM 638 C C . TRP A 1 85 ? 2.346 1.293 -17.392 1.00 86.25 85 TRP A C 1
ATOM 640 O O . TRP A 1 85 ? 1.994 1.744 -16.303 1.00 86.25 85 TRP A O 1
ATOM 650 N N . LEU A 1 86 ? 1.466 0.716 -18.214 1.00 88.12 86 LEU A N 1
ATOM 651 C CA . LEU A 1 86 ? 0.037 0.637 -17.914 1.00 88.12 86 LEU A CA 1
ATOM 652 C C . LEU A 1 86 ? -0.262 -0.329 -16.758 1.00 88.12 86 LEU A C 1
ATOM 654 O O . LEU A 1 86 ? -0.958 0.036 -15.808 1.00 88.12 86 LEU A O 1
ATOM 658 N N . PHE A 1 87 ? 0.281 -1.549 -16.805 1.00 90.69 87 PHE A N 1
ATOM 659 C CA . PHE A 1 87 ? 0.037 -2.551 -15.766 1.00 90.69 87 PHE A CA 1
ATOM 660 C C . PHE A 1 87 ? 0.676 -2.170 -14.432 1.00 90.69 87 PHE A C 1
ATOM 662 O O . PHE A 1 87 ? 0.067 -2.422 -13.394 1.00 90.69 87 PHE A O 1
ATOM 669 N N . ILE A 1 88 ? 1.850 -1.531 -14.433 1.00 90.62 88 ILE A N 1
ATOM 670 C CA . ILE A 1 88 ? 2.500 -1.120 -13.186 1.00 90.62 88 ILE A CA 1
ATOM 671 C C . ILE A 1 88 ? 1.745 0.017 -12.497 1.00 90.62 88 ILE A C 1
ATOM 673 O O . ILE A 1 88 ? 1.548 -0.034 -11.284 1.00 90.62 88 ILE A O 1
ATOM 677 N N . ASN A 1 89 ? 1.238 0.990 -13.262 1.00 90.44 89 ASN A N 1
ATOM 678 C CA . ASN A 1 89 ? 0.389 2.051 -12.726 1.00 90.44 89 ASN A CA 1
ATOM 679 C C . ASN A 1 89 ? -0.910 1.481 -12.152 1.00 90.44 89 ASN A C 1
ATOM 681 O O . ASN A 1 89 ? -1.265 1.779 -11.011 1.00 90.44 89 ASN A O 1
ATOM 685 N N . LEU A 1 90 ? -1.586 0.603 -12.899 1.00 90.19 90 LEU A N 1
ATOM 686 C CA . LEU A 1 90 ? -2.816 -0.036 -12.435 1.00 90.19 90 LEU A CA 1
ATOM 687 C C . LEU A 1 90 ? -2.578 -0.864 -11.165 1.00 90.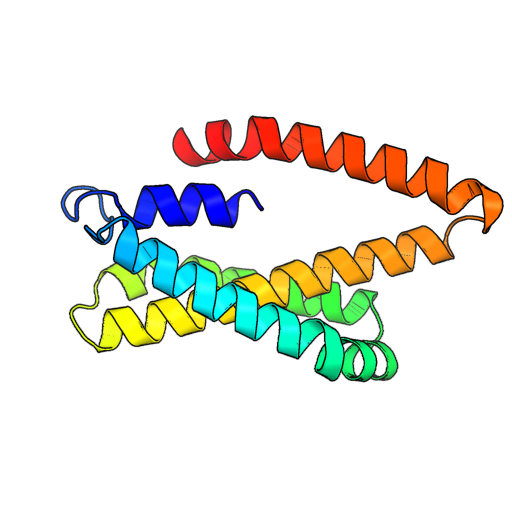19 90 LEU A C 1
ATOM 689 O O . LEU A 1 90 ? -3.310 -0.721 -10.183 1.00 90.19 90 LEU A O 1
ATOM 693 N N . ALA A 1 91 ? -1.534 -1.695 -11.156 1.00 91.94 91 ALA A N 1
ATOM 694 C CA . ALA A 1 91 ? -1.190 -2.530 -10.014 1.00 91.94 91 ALA A CA 1
ATOM 695 C C . ALA A 1 91 ? -0.812 -1.690 -8.787 1.00 91.94 91 ALA A C 1
ATOM 697 O O . ALA A 1 91 ? -1.227 -2.021 -7.671 1.00 91.94 91 ALA A O 1
ATOM 698 N N . SER A 1 92 ? -0.080 -0.589 -8.982 1.00 90.88 92 SER A N 1
ATOM 699 C CA . SER A 1 92 ? 0.296 0.332 -7.909 1.00 90.88 92 SER A CA 1
ATOM 700 C C . SER A 1 92 ? -0.927 1.042 -7.323 1.00 90.88 92 SER A C 1
ATOM 702 O O . SER A 1 92 ? -1.110 1.036 -6.101 1.00 90.88 92 SER A O 1
ATOM 704 N N . VAL A 1 93 ? -1.817 1.584 -8.163 1.00 91.81 93 VAL A N 1
ATOM 705 C CA . VAL A 1 93 ? -3.075 2.213 -7.723 1.00 91.81 93 VAL A CA 1
ATOM 706 C C . VAL A 1 93 ? -3.916 1.209 -6.937 1.00 91.81 93 VAL A C 1
ATOM 708 O O . VAL A 1 93 ? -4.294 1.482 -5.796 1.00 91.81 93 VAL A O 1
ATOM 711 N N . MET A 1 94 ? -4.153 0.017 -7.496 1.00 91.50 94 MET A N 1
ATOM 712 C CA . MET A 1 94 ? -4.923 -1.032 -6.823 1.00 91.50 94 MET A CA 1
ATOM 713 C C . MET A 1 94 ? -4.295 -1.411 -5.482 1.00 91.50 94 MET A C 1
ATOM 715 O O . MET A 1 94 ? -4.994 -1.491 -4.471 1.00 91.50 94 MET A O 1
ATOM 719 N N . LYS A 1 95 ? -2.971 -1.595 -5.423 1.00 91.44 95 LYS A N 1
ATOM 720 C CA . LYS A 1 95 ? -2.301 -1.989 -4.180 1.00 91.44 95 LYS A CA 1
ATOM 721 C C . LYS A 1 95 ? -2.434 -0.924 -3.094 1.00 91.44 95 LYS A C 1
ATOM 723 O O . LYS A 1 95 ? -2.628 -1.285 -1.923 1.00 91.44 95 LYS A O 1
ATOM 728 N N . ASN A 1 96 ? -2.333 0.350 -3.470 1.00 90.69 96 ASN A N 1
ATOM 729 C CA . ASN A 1 96 ? -2.496 1.488 -2.569 1.00 90.69 96 ASN A CA 1
ATOM 730 C C . ASN A 1 96 ? -3.940 1.599 -2.063 1.00 90.69 96 ASN A C 1
ATOM 732 O O . ASN A 1 96 ? -4.141 1.692 -0.852 1.00 90.69 96 ASN A O 1
ATOM 736 N N . VAL A 1 97 ? -4.933 1.470 -2.948 1.00 90.69 97 VAL A N 1
ATOM 737 C CA . VAL A 1 97 ? -6.366 1.462 -2.601 1.00 90.69 97 VAL A CA 1
ATOM 738 C C . VAL A 1 97 ? -6.704 0.338 -1.615 1.00 90.69 97 VAL A C 1
ATOM 740 O O . VAL A 1 97 ? -7.343 0.575 -0.588 1.00 90.69 97 VAL A O 1
ATOM 743 N N . LEU A 1 98 ? -6.227 -0.885 -1.862 1.00 90.81 98 LEU A N 1
ATOM 744 C CA . LEU A 1 98 ? -6.447 -2.007 -0.942 1.00 90.81 98 LEU A CA 1
ATOM 745 C C . LEU A 1 98 ? -5.758 -1.761 0.407 1.00 90.81 98 LEU A C 1
ATOM 747 O O . LEU A 1 98 ? -6.342 -2.008 1.460 1.00 90.81 98 LEU A O 1
ATOM 751 N N . SER A 1 99 ? -4.527 -1.237 0.390 1.00 90.50 99 SER A N 1
ATOM 752 C CA . SER A 1 99 ? -3.773 -0.963 1.617 1.00 90.50 99 SER A CA 1
ATOM 753 C C . SER A 1 99 ? -4.444 0.099 2.485 1.00 90.50 99 SER A C 1
ATOM 755 O O . SER A 1 99 ? -4.547 -0.095 3.695 1.00 90.50 99 SER A O 1
ATOM 757 N N . ILE A 1 100 ? -4.881 1.217 1.898 1.00 90.31 100 ILE A N 1
ATOM 758 C CA . ILE A 1 100 ? -5.505 2.304 2.659 1.00 90.31 100 ILE A CA 1
ATOM 759 C C . ILE A 1 100 ? -6.879 1.900 3.181 1.00 90.31 100 ILE A C 1
ATOM 761 O O . ILE A 1 100 ? -7.235 2.273 4.297 1.00 90.31 100 ILE A O 1
ATOM 765 N N . SER A 1 101 ? -7.606 1.068 2.430 1.00 90.62 101 SER A N 1
ATOM 766 C CA . SER A 1 101 ? -8.896 0.532 2.858 1.00 90.62 101 SER A CA 1
ATOM 767 C C . SER A 1 101 ? -8.762 -0.307 4.129 1.00 90.62 101 SER A C 1
ATOM 769 O O . SER A 1 101 ? -9.519 -0.116 5.076 1.00 90.62 101 SER A O 1
ATOM 771 N N . ILE A 1 102 ? -7.756 -1.189 4.185 1.00 90.44 102 ILE A N 1
ATOM 772 C CA . ILE A 1 102 ? -7.467 -2.003 5.375 1.00 90.44 102 ILE A CA 1
ATOM 773 C C . ILE A 1 102 ? -7.073 -1.107 6.554 1.00 90.44 102 ILE A C 1
ATOM 775 O O . ILE A 1 102 ? -7.632 -1.234 7.639 1.00 90.44 102 ILE A O 1
ATOM 779 N N . ILE A 1 103 ? -6.133 -0.177 6.347 1.00 90.44 103 ILE A N 1
ATOM 780 C CA . ILE A 1 103 ? -5.648 0.718 7.412 1.00 90.44 103 ILE A CA 1
ATOM 781 C C . ILE A 1 103 ? -6.800 1.548 7.985 1.00 90.44 103 ILE A C 1
ATOM 783 O O . ILE A 1 103 ? -6.953 1.653 9.200 1.00 90.44 103 ILE A O 1
ATOM 78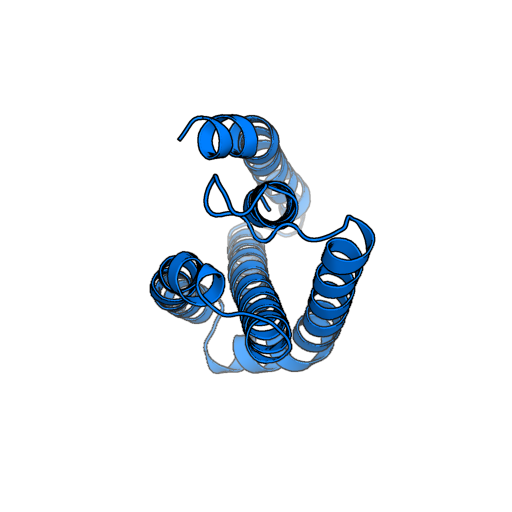7 N N . THR A 1 104 ? -7.642 2.101 7.116 1.00 90.94 104 THR A N 1
ATOM 788 C CA . THR A 1 104 ? -8.791 2.910 7.528 1.00 90.94 104 THR A CA 1
ATOM 789 C C . THR A 1 104 ? -9.829 2.061 8.258 1.00 90.94 104 THR A C 1
ATOM 791 O O . THR A 1 104 ? -10.357 2.487 9.284 1.00 90.94 104 THR A O 1
ATOM 794 N N . GLY A 1 105 ? -10.084 0.837 7.787 1.00 90.88 105 GLY A N 1
ATOM 795 C CA . GLY A 1 105 ? -10.961 -0.120 8.457 1.00 90.88 105 GLY A CA 1
ATOM 796 C C . GLY A 1 105 ? -10.487 -0.439 9.875 1.00 90.88 105 GLY A C 1
ATOM 797 O O . GLY A 1 105 ? -11.287 -0.417 10.810 1.00 90.88 105 GLY A O 1
ATOM 798 N N . LEU A 1 106 ? -9.181 -0.652 10.057 1.00 91.19 106 LEU A N 1
ATOM 799 C CA . LEU A 1 106 ? -8.571 -0.885 11.368 1.00 91.19 106 LEU A CA 1
ATOM 800 C C . LEU A 1 106 ? -8.707 0.331 12.294 1.00 91.19 106 LEU A C 1
ATOM 802 O O . LEU A 1 106 ? -9.106 0.163 13.445 1.00 91.19 106 LEU A O 1
ATOM 806 N N . PHE A 1 107 ? -8.471 1.550 11.796 1.00 90.94 107 PHE A N 1
ATOM 807 C CA . PHE A 1 107 ? -8.686 2.769 12.586 1.00 90.94 107 PHE A CA 1
ATOM 808 C C . PHE A 1 107 ? -10.145 2.937 13.021 1.00 90.94 107 PHE A C 1
ATOM 810 O O . PHE A 1 107 ? -10.408 3.330 14.156 1.00 90.94 107 PHE A O 1
ATOM 817 N N . LEU A 1 108 ? -11.109 2.634 12.147 1.00 91.38 108 LEU A N 1
ATOM 818 C CA . LEU A 1 108 ? -12.529 2.688 12.502 1.00 91.38 108 LEU A CA 1
ATOM 819 C C . LEU A 1 108 ? -12.873 1.676 13.597 1.00 91.38 108 LEU A C 1
ATOM 821 O O . LEU A 1 108 ? -13.565 2.026 14.550 1.00 91.38 108 LEU A O 1
ATOM 825 N N . LEU A 1 109 ? -12.376 0.443 13.484 1.00 91.62 109 LEU A N 1
ATOM 826 C CA . LEU A 1 109 ? -12.590 -0.598 14.491 1.00 91.62 109 LEU A CA 1
ATOM 827 C C . LEU A 1 109 ? -11.982 -0.213 15.840 1.00 91.62 109 LEU A C 1
ATOM 829 O O . LEU A 1 109 ? -12.652 -0.318 16.863 1.00 91.62 109 LEU A O 1
ATOM 833 N N . GLN A 1 110 ? -10.756 0.301 15.835 1.00 91.94 110 GLN A N 1
ATOM 834 C CA . GLN A 1 110 ? -10.074 0.744 17.042 1.00 91.94 110 GLN A CA 1
ATOM 835 C C . GLN A 1 110 ? -10.808 1.903 17.726 1.00 91.94 110 GLN A C 1
ATOM 837 O O . GLN A 1 110 ? -11.042 1.856 18.928 1.00 91.94 110 GLN A O 1
ATOM 842 N N . ASN A 1 111 ? -11.238 2.912 16.963 1.00 92.50 111 ASN A N 1
ATOM 843 C CA . ASN A 1 111 ? -11.999 4.041 17.504 1.00 92.50 111 ASN A CA 1
ATOM 844 C C . ASN A 1 111 ? -13.390 3.638 18.028 1.00 92.50 111 ASN A C 1
ATOM 846 O O . ASN A 1 111 ? -13.937 4.342 18.875 1.00 92.50 111 ASN A O 1
ATOM 850 N N . ARG A 1 112 ? -13.976 2.542 17.521 1.00 91.62 112 ARG A N 1
ATOM 851 C CA . ARG A 1 112 ? -15.230 1.964 18.039 1.00 91.62 112 ARG A CA 1
ATOM 852 C C . ARG A 1 11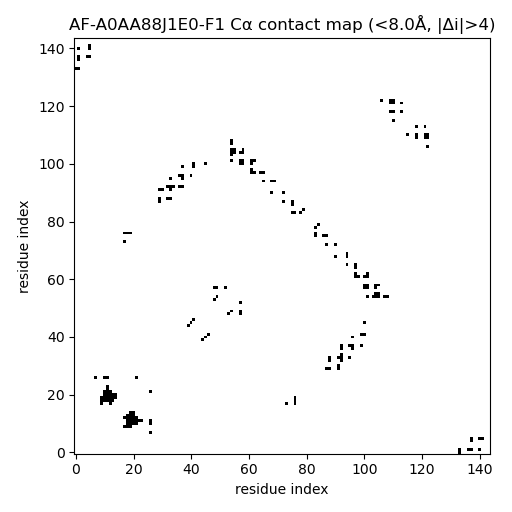2 ? -15.017 1.118 19.299 1.00 91.62 112 ARG A C 1
ATOM 854 O O . ARG A 1 112 ? -15.968 0.931 20.044 1.00 91.62 112 ARG A O 1
ATOM 861 N N . ALA A 1 113 ? -13.807 0.607 19.522 1.00 91.50 113 ALA A N 1
ATOM 862 C CA . ALA A 1 113 ? -13.476 -0.255 20.656 1.00 91.50 113 ALA A CA 1
ATOM 863 C C . ALA A 1 113 ? -13.096 0.512 21.935 1.00 91.50 113 ALA A C 1
ATOM 865 O O . ALA A 1 113 ? -12.977 -0.108 22.987 1.00 91.50 113 ALA A O 1
ATOM 866 N N . VAL A 1 114 ? -12.883 1.829 21.848 1.00 93.81 114 VAL A N 1
ATOM 867 C CA . VAL A 1 114 ? -12.483 2.679 22.979 1.00 93.81 114 VAL A CA 1
ATOM 868 C C . VAL A 1 114 ? -13.394 3.895 23.110 1.00 93.81 114 VAL A C 1
ATOM 870 O O . VAL A 1 114 ? -13.920 4.408 22.114 1.00 93.81 114 VAL A O 1
ATOM 873 N N . ASP A 1 115 ? -13.527 4.393 24.336 1.00 94.12 115 ASP A N 1
ATOM 874 C CA . ASP A 1 115 ? -14.265 5.620 24.616 1.00 94.12 115 ASP A CA 1
ATOM 875 C C . ASP A 1 115 ? -13.617 6.837 23.949 1.00 94.12 115 ASP A C 1
ATOM 877 O O . ASP A 1 115 ? -12.407 6.884 23.701 1.00 94.12 115 ASP A O 1
ATOM 881 N N . GLN A 1 116 ? -14.436 7.849 23.647 1.00 91.44 116 GLN A N 1
ATOM 882 C CA . GLN A 1 116 ? -14.035 9.035 22.882 1.00 91.44 116 GLN A CA 1
ATOM 883 C C . GLN A 1 116 ? -12.785 9.723 23.455 1.00 91.44 116 GLN A C 1
ATOM 885 O O . GLN A 1 116 ? -11.922 10.152 22.689 1.00 91.44 116 GLN A O 1
ATOM 890 N N . GLU A 1 117 ? -12.678 9.802 24.782 1.00 95.25 117 GLU A N 1
ATOM 891 C CA . GLU A 1 117 ? -11.553 10.416 25.498 1.00 95.25 117 GLU A CA 1
ATOM 892 C C . GLU A 1 117 ? -10.241 9.624 25.358 1.00 95.25 117 GLU A C 1
ATOM 894 O O . GLU A 1 117 ? -9.157 10.206 25.352 1.00 95.25 117 GLU A O 1
ATOM 899 N N . GLN A 1 118 ? -10.326 8.306 25.154 1.00 92.31 118 GLN A N 1
ATOM 900 C CA . GLN A 1 118 ? -9.171 7.414 25.033 1.00 92.31 118 GLN A CA 1
ATOM 901 C C . GLN A 1 118 ? -8.726 7.186 23.583 1.00 92.31 118 GLN A C 1
ATOM 903 O O . GLN A 1 118 ? -7.651 6.627 23.351 1.00 92.31 118 GLN A O 1
ATOM 908 N N . ARG A 1 119 ? -9.496 7.650 22.585 1.00 92.06 119 ARG A N 1
ATOM 909 C CA . ARG A 1 119 ? -9.162 7.487 21.154 1.00 92.06 119 ARG A CA 1
ATOM 910 C C . ARG A 1 119 ? -7.775 8.016 20.806 1.00 92.06 119 ARG A C 1
ATOM 912 O O . ARG A 1 119 ? -7.065 7.392 20.021 1.00 92.06 119 ARG A O 1
ATOM 919 N N . GLY A 1 120 ? -7.373 9.139 21.404 1.00 91.44 120 GLY A N 1
ATOM 920 C CA . GLY A 1 120 ? -6.044 9.721 21.205 1.00 91.44 120 GLY A CA 1
ATOM 921 C C . GLY A 1 120 ? -4.926 8.794 21.687 1.00 91.44 120 GLY A C 1
ATOM 922 O O . GLY A 1 120 ? -4.008 8.493 20.926 1.00 91.44 120 GLY A O 1
ATOM 923 N N . ALA A 1 121 ? -5.041 8.281 22.915 1.00 93.44 121 ALA A N 1
ATOM 924 C CA . ALA A 1 121 ? -4.068 7.356 23.493 1.00 93.44 121 ALA A CA 1
ATOM 925 C C . ALA A 1 121 ? -4.005 6.036 22.711 1.00 93.44 121 ALA A C 1
ATOM 927 O O . ALA A 1 121 ? -2.919 5.583 22.349 1.00 93.44 121 ALA A O 1
ATOM 928 N N . ALA A 1 122 ? -5.164 5.461 22.371 1.00 91.75 122 ALA A N 1
ATOM 929 C CA . ALA A 1 122 ? -5.240 4.238 21.583 1.00 91.75 122 ALA A CA 1
ATOM 930 C C . ALA A 1 122 ? -4.558 4.413 20.215 1.00 91.75 122 ALA A C 1
ATOM 932 O O . ALA A 1 122 ? -3.689 3.620 19.842 1.00 91.75 122 ALA A O 1
ATOM 933 N N . ASN A 1 123 ? -4.919 5.460 19.461 1.00 93.38 123 ASN A N 1
ATOM 934 C CA . ASN A 1 123 ? -4.317 5.728 18.151 1.00 93.38 123 ASN A CA 1
ATOM 935 C C . ASN A 1 123 ? -2.816 6.015 18.270 1.00 93.38 123 ASN A C 1
ATOM 937 O O . ASN A 1 123 ? -2.052 5.565 17.420 1.00 93.38 123 ASN A O 1
ATOM 941 N N . GLY A 1 124 ? -2.380 6.682 19.343 1.00 92.75 124 GLY A N 1
ATOM 942 C CA . GLY A 1 124 ? -0.965 6.890 19.649 1.00 92.75 124 GLY A CA 1
ATOM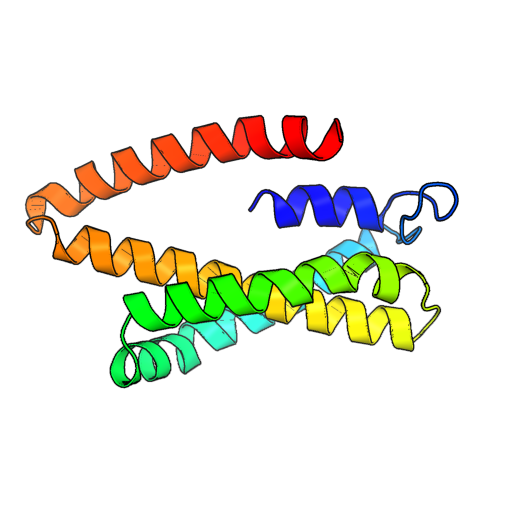 943 C C . GLY A 1 124 ? -0.196 5.575 19.794 1.00 92.75 124 GLY A C 1
ATOM 944 O O . GLY A 1 124 ? 0.822 5.387 19.133 1.00 92.75 124 GLY A O 1
ATOM 945 N N . ILE A 1 125 ? -0.711 4.627 20.583 1.00 93.44 125 ILE A N 1
ATOM 946 C CA . ILE A 1 125 ? -0.096 3.298 20.755 1.00 93.44 125 ILE A CA 1
ATOM 947 C C . ILE A 1 125 ? -0.014 2.557 19.413 1.00 93.44 125 ILE A C 1
ATOM 949 O O . ILE A 1 125 ? 1.047 2.044 19.048 1.00 93.44 125 ILE A O 1
ATOM 953 N N . ALA A 1 126 ? -1.108 2.545 18.646 1.00 91.06 126 ALA A N 1
ATOM 954 C CA . ALA A 1 126 ? -1.146 1.899 17.336 1.00 91.06 126 ALA A CA 1
ATOM 955 C C . ALA A 1 126 ? -0.142 2.522 16.348 1.00 91.06 126 ALA A C 1
ATOM 957 O O . ALA A 1 126 ? 0.571 1.803 15.643 1.00 91.06 126 ALA A O 1
ATOM 958 N N . MET A 1 127 ? -0.035 3.853 16.327 1.00 91.25 127 MET A N 1
ATOM 959 C CA . MET A 1 127 ? 0.907 4.581 15.471 1.00 91.25 127 MET A CA 1
ATOM 960 C C . MET A 1 127 ? 2.365 4.349 15.871 1.00 91.25 127 MET A C 1
ATOM 962 O O . MET A 1 127 ? 3.218 4.230 14.989 1.00 91.25 127 MET A O 1
ATOM 966 N N . THR A 1 128 ? 2.659 4.220 17.166 1.00 92.50 128 THR A N 1
ATOM 967 C CA . THR A 1 128 ? 3.993 3.845 17.655 1.00 92.50 128 THR A CA 1
ATOM 968 C C . THR A 1 128 ? 4.381 2.455 17.158 1.00 92.50 128 THR A C 1
ATOM 970 O O . THR A 1 128 ? 5.438 2.298 16.544 1.00 92.50 128 THR A O 1
ATOM 973 N N . GLY A 1 129 ? 3.500 1.462 17.331 1.00 90.06 129 GLY A N 1
ATOM 974 C CA . GLY A 1 129 ? 3.730 0.107 16.824 1.00 90.06 129 GLY A CA 1
ATOM 975 C C . GLY A 1 129 ? 3.937 0.089 15.308 1.00 90.06 129 GLY A C 1
ATOM 976 O O . GLY A 1 129 ? 4.920 -0.462 14.815 1.00 90.06 129 GLY A O 1
ATOM 977 N N . MET A 1 130 ? 3.069 0.774 14.555 1.00 88.69 130 MET A N 1
ATOM 978 C CA . MET A 1 130 ? 3.216 0.908 13.104 1.00 88.69 130 MET A CA 1
ATOM 979 C C . MET A 1 130 ? 4.560 1.539 12.714 1.00 88.69 130 MET A C 1
ATOM 981 O O . MET A 1 130 ? 5.185 1.089 11.756 1.00 88.69 130 MET A O 1
ATOM 985 N N . SER A 1 131 ? 5.011 2.573 13.425 1.00 88.31 131 SER A N 1
ATOM 986 C CA . SER A 1 131 ? 6.262 3.279 13.115 1.00 88.31 131 SER A CA 1
ATOM 987 C C . SER A 1 131 ? 7.496 2.413 13.363 1.00 88.31 131 SER A C 1
ATOM 989 O O . SER A 1 131 ? 8.412 2.423 12.544 1.00 88.31 131 SER A O 1
ATOM 991 N N . LEU A 1 132 ? 7.482 1.586 14.411 1.00 89.44 132 LEU A N 1
ATOM 992 C CA . LEU A 1 132 ? 8.520 0.580 14.644 1.00 89.44 132 LEU A CA 1
ATOM 993 C C . LEU A 1 132 ? 8.625 -0.391 13.454 1.00 89.44 132 LEU A C 1
ATOM 995 O O . LEU A 1 132 ? 9.703 -0.593 12.897 1.00 89.44 132 LEU A O 1
ATOM 999 N N . PHE A 1 133 ? 7.492 -0.938 13.001 1.00 86.38 133 PHE A N 1
ATOM 1000 C CA . PHE A 1 133 ? 7.472 -1.834 11.842 1.00 86.38 133 PHE A CA 1
ATOM 1001 C C . PHE A 1 133 ? 7.825 -1.130 10.530 1.00 86.38 133 PHE A C 1
ATOM 1003 O O . PHE A 1 133 ? 8.396 -1.757 9.643 1.00 86.38 133 PHE A O 1
ATOM 1010 N N . LYS A 1 134 ? 7.532 0.167 10.386 1.00 83.00 134 LYS A N 1
ATOM 1011 C CA . LYS A 1 134 ? 7.999 0.960 9.239 1.00 83.00 134 LYS A CA 1
ATOM 1012 C C . LYS A 1 134 ? 9.514 1.112 9.218 1.00 83.00 134 LYS A C 1
ATOM 1014 O O . LYS A 1 134 ? 10.074 1.101 8.133 1.00 83.00 134 LYS A O 1
ATOM 1019 N N . ALA A 1 135 ? 10.153 1.252 10.377 1.00 84.75 135 ALA A N 1
ATOM 1020 C CA . ALA A 1 135 ? 11.605 1.366 10.457 1.00 84.75 135 ALA A CA 1
ATOM 1021 C C . ALA A 1 135 ? 12.297 0.040 10.096 1.00 84.75 135 ALA A C 1
ATOM 1023 O O . ALA A 1 135 ? 13.282 0.031 9.366 1.00 84.75 135 ALA A O 1
ATOM 1024 N N . ILE A 1 136 ? 11.757 -1.086 10.570 1.00 85.06 136 ILE A N 1
ATOM 1025 C CA . ILE A 1 136 ? 12.371 -2.414 10.391 1.00 85.06 136 ILE A CA 1
ATOM 1026 C C . ILE A 1 136 ? 11.972 -3.060 9.051 1.00 85.06 136 ILE A C 1
ATOM 1028 O O . ILE A 1 136 ? 12.748 -3.804 8.454 1.00 85.06 136 ILE A O 1
ATOM 1032 N N . GLY A 1 137 ? 10.767 -2.774 8.557 1.00 80.38 137 GLY A N 1
ATOM 1033 C CA . GLY A 1 137 ? 10.171 -3.423 7.387 1.00 80.38 137 GLY A CA 1
ATOM 1034 C C . GLY A 1 137 ? 11.018 -3.354 6.110 1.00 80.38 137 GLY A C 1
ATOM 1035 O O . GLY A 1 137 ? 11.237 -4.402 5.508 1.00 80.38 137 GLY A O 1
ATOM 1036 N N . PRO A 1 138 ? 11.523 -2.176 5.693 1.00 79.50 138 PRO A N 1
ATOM 1037 C CA . PRO A 1 138 ? 12.396 -2.059 4.525 1.00 79.50 138 PRO A CA 1
ATOM 1038 C C . PRO A 1 138 ? 13.707 -2.836 4.674 1.00 79.50 138 PRO A C 1
ATOM 1040 O O . PRO A 1 138 ? 14.147 -3.456 3.713 1.00 79.50 138 PRO A O 1
ATOM 1043 N N . ALA A 1 139 ? 14.298 -2.865 5.874 1.00 80.12 139 ALA A N 1
ATOM 1044 C CA . ALA A 1 139 ? 15.524 -3.622 6.129 1.00 80.12 139 ALA A CA 1
ATOM 1045 C C . ALA A 1 139 ? 15.296 -5.136 5.991 1.00 80.12 139 ALA A C 1
ATOM 1047 O O . ALA A 1 139 ? 16.102 -5.823 5.375 1.00 80.12 139 ALA A O 1
ATOM 1048 N N . GLY A 1 140 ? 14.175 -5.651 6.509 1.00 76.81 140 GLY A N 1
ATOM 1049 C CA . GLY A 1 140 ? 13.808 -7.059 6.337 1.00 76.81 140 GLY A CA 1
ATOM 1050 C C . GLY A 1 140 ? 13.431 -7.407 4.895 1.00 76.81 140 GLY A C 1
ATOM 1051 O O . GLY A 1 140 ? 13.847 -8.439 4.385 1.00 76.81 140 GLY A O 1
ATOM 1052 N N . GLY A 1 141 ? 12.668 -6.538 4.226 1.00 71.88 141 GLY A N 1
ATOM 1053 C CA . GLY A 1 141 ? 12.225 -6.754 2.848 1.00 71.88 141 GLY A CA 1
ATOM 1054 C C . GLY A 1 141 ? 13.329 -6.609 1.802 1.00 71.88 141 GLY A C 1
ATOM 1055 O O . GLY A 1 141 ? 13.240 -7.252 0.769 1.00 71.88 141 GLY A O 1
ATOM 1056 N N . GLY A 1 142 ? 14.350 -5.786 2.057 1.00 66.19 142 GLY A N 1
ATOM 1057 C CA . GLY A 1 142 ? 15.511 -5.637 1.173 1.00 66.19 142 GLY A CA 1
ATOM 1058 C C . GLY A 1 142 ? 16.630 -6.656 1.414 1.00 66.19 142 GLY A C 1
ATOM 1059 O O . GLY A 1 142 ? 17.546 -6.736 0.603 1.00 66.19 142 GLY A O 1
ATOM 1060 N N . ALA A 1 143 ? 16.589 -7.404 2.524 1.00 69.69 143 ALA A N 1
ATOM 1061 C CA . ALA A 1 143 ? 17.548 -8.473 2.819 1.00 69.69 143 ALA A CA 1
ATOM 1062 C C . ALA A 1 143 ? 17.168 -9.832 2.197 1.00 69.69 143 ALA A C 1
ATOM 1064 O O . ALA A 1 143 ? 18.004 -10.737 2.177 1.00 69.69 143 ALA A O 1
ATOM 1065 N N . LEU A 1 144 ? 15.920 -9.976 1.740 1.00 58.81 144 LEU A N 1
ATOM 1066 C CA . LEU A 1 144 ? 15.381 -11.140 1.027 1.00 58.81 144 LEU A CA 1
ATOM 1067 C C . LEU A 1 144 ? 15.421 -10.904 -0.485 1.00 58.81 144 LEU A C 1
ATOM 1069 O O . LEU A 1 144 ? 15.641 -11.900 -1.208 1.00 58.81 144 LEU A O 1
#

Mean predicted aligned error: 5.07 Å

pLDDT: mean 87.23, std 5.99, range [58.69, 95.25]

Secondary structure (DSSP, 8-state):
-HHHHHHHHHHHS-GGGT-----HHHHHHHHHHHHHHHHHIIIIIHHHHHHHH-HHHHHHHHHHHHHHHHHHHHHHHT--THHHHHHHHHHHHHHHHHHHHHHHHHHHHHHHHS-GGGHHHHHHHHHHHHHHHHHHHHHHHH--

Solvent-accessible surface area (backbone atoms only — not comparable to full-atom values): 7742 Å² total; per-residue (Å²): 110,48,59,60,58,49,47,52,55,40,34,46,29,50,55,93,79,70,19,65,53,39,53,74,65,60,51,48,50,44,50,49,55,26,50,53,53,38,51,55,40,57,74,60,48,45,63,58,51,38,74,74,61,34,41,67,52,50,29,52,52,30,53,62,57,47,50,64,55,59,67,41,47,70,62,48,55,72,47,65,68,70,63,25,57,52,52,52,39,51,52,47,28,52,52,49,45,33,50,51,48,30,54,52,23,52,52,53,53,53,53,70,74,41,57,82,88,46,38,63,59,53,51,48,53,53,51,52,55,51,49,54,50,55,68,48,37,46,60,59,63,71,73,108

Sequence (144 aa):
MAYSEIFSLWAVSPKKFGGLSFSTEDVGEVLAISGFGLLVFQSCLYPYVERLVGPIMISRIGGVISIPLLSSYPFIAMLSGVSLWLFINLASVMKNVLSISIITGLFLLQNRAVDQEQRGAANGIAMTGMSLFKAIGPAGGGAL

Foldseek 3Di:
DLCLVVLLVQQCDDVVVLRVVDDNVLSVVLVVLLVVLLVCCVVPPLVVVCVVQNLVVLLVVLVVVLVVLVVCSSVLSVDDDPSNSVSSSVSSNSNSNSVVSNVVSVLVVQCVVDDPVCSVVSVVVVVVVVVVCVVCVNVVVVVD

Nearest PDB structures (foldseek):
  5ayo-assembly1_A  TM=6.680E-01  e=1.262E-01  Bdellovibrio bacteriovorus HD100
  6wik-assembly1_A  TM=6.327E-01  e=4.572E+00  Carlito syrichta

Radius of gyration: 16.96 Å; Cα contacts (8 Å, |Δi|>4): 114; chains: 1; bounding box: 42×24×49 Å

Organism: Ficus carica (NCBI:txid3494)

InterPro domains:
  IPR036259 MFS transporter superfamily [G3DSA:1.20.1250.20] (1-144)
  IPR036259 MFS transporter superfamily [SSF103473] (6-144)